Protein AF-A0A537ERN0-F1 (afdb_monomer_lite)

Radius of gyration: 15.93 Å; chains: 1; bounding box: 35×11×55 Å

pLDDT: mean 80.51, std 13.5, range [43.38, 94.19]

Secondary structure (DSSP, 8-state):
-HHHHHHHHHHHHHHHHHHHHHHIIIIITTTT--HHHHHHHHHHHHHHHHHHHHHHHHHHHHHTT---

Structure (mmCIF, N/CA/C/O backbone):
data_AF-A0A537ERN0-F1
#
_entry.id   AF-A0A537ERN0-F1
#
loop_
_atom_site.group_PDB
_atom_site.id
_atom_site.type_symbol
_atom_site.label_atom_id
_atom_site.label_alt_id
_atom_site.label_comp_id
_atom_site.label_asym_id
_atom_site.label_entity_id
_atom_site.label_seq_id
_atom_site.pdbx_PDB_ins_code
_atom_site.Cartn_x
_atom_site.Cartn_y
_atom_site.Cartn_z
_atom_site.occupancy
_atom_site.B_iso_or_equiv
_atom_site.auth_seq_id
_atom_site.auth_comp_id
_atom_site.auth_asym_id
_atom_site.auth_atom_id
_atom_site.pdbx_PDB_model_num
ATOM 1 N N . MET A 1 1 ? -20.833 4.703 13.397 1.00 51.91 1 MET A N 1
ATOM 2 C CA . MET A 1 1 ? -20.094 5.485 12.371 1.00 51.91 1 MET A CA 1
ATOM 3 C C . MET A 1 1 ? -18.589 5.199 12.398 1.00 51.91 1 MET A C 1
ATOM 5 O O . MET A 1 1 ? -18.003 5.099 11.329 1.00 51.91 1 MET A O 1
ATOM 9 N N . HIS A 1 2 ? -17.978 4.995 13.577 1.00 70.62 2 HIS A N 1
ATOM 10 C CA . HIS A 1 2 ? -16.550 4.659 13.708 1.00 70.62 2 HIS A CA 1
ATOM 11 C C . HIS A 1 2 ? -16.139 3.334 13.039 1.00 70.62 2 HIS A C 1
ATOM 13 O O . HIS A 1 2 ? -15.109 3.310 12.375 1.00 70.62 2 HIS A O 1
ATOM 19 N N . ASP A 1 3 ? -16.944 2.269 13.131 1.00 80.81 3 ASP A N 1
ATOM 20 C CA . ASP A 1 3 ? -16.540 0.942 12.626 1.00 80.81 3 ASP A CA 1
ATOM 21 C C . ASP A 1 3 ? -16.493 0.851 11.097 1.00 80.81 3 ASP A C 1
ATOM 23 O O . ASP A 1 3 ? -15.591 0.237 10.535 1.00 80.81 3 ASP A O 1
ATOM 27 N N . ILE A 1 4 ? -17.422 1.519 10.406 1.00 87.25 4 ILE A N 1
ATOM 28 C CA . ILE A 1 4 ? -17.457 1.554 8.935 1.00 87.25 4 ILE A CA 1
ATOM 29 C C . ILE A 1 4 ? -16.269 2.354 8.399 1.00 87.25 4 ILE A C 1
ATOM 31 O O . ILE A 1 4 ? -15.568 1.891 7.503 1.00 87.25 4 ILE A O 1
ATOM 35 N N . LEU A 1 5 ? -15.996 3.529 8.979 1.00 86.75 5 LEU A N 1
ATOM 36 C CA . LEU A 1 5 ? -14.829 4.334 8.614 1.00 86.75 5 LEU A CA 1
ATOM 37 C C . LEU A 1 5 ? -13.530 3.551 8.844 1.00 86.75 5 LEU A C 1
ATOM 39 O O . LEU A 1 5 ? -12.613 3.593 8.027 1.00 86.75 5 LEU A O 1
ATOM 43 N N . ARG A 1 6 ? -13.473 2.791 9.939 1.00 83.81 6 ARG A N 1
ATOM 44 C CA . ARG A 1 6 ? -12.350 1.919 10.263 1.00 83.81 6 ARG A CA 1
ATOM 45 C C . ARG A 1 6 ? -12.173 0.806 9.231 1.00 83.81 6 ARG A C 1
ATOM 47 O O . ARG A 1 6 ? -11.063 0.620 8.742 1.00 83.81 6 ARG A O 1
ATOM 54 N N . ALA A 1 7 ? -13.251 0.112 8.869 1.00 87.00 7 ALA A N 1
ATOM 55 C CA . ALA A 1 7 ? -13.232 -0.923 7.840 1.00 87.00 7 ALA A CA 1
ATOM 56 C C . ALA A 1 7 ? -12.746 -0.364 6.495 1.00 87.00 7 ALA A C 1
ATOM 58 O O . ALA A 1 7 ? -11.872 -0.954 5.864 1.00 87.00 7 ALA A O 1
ATOM 59 N N . ILE A 1 8 ? -13.225 0.822 6.107 1.00 92.56 8 ILE A N 1
ATOM 60 C CA . ILE A 1 8 ? -12.763 1.529 4.906 1.00 92.56 8 ILE A CA 1
ATOM 61 C C . ILE A 1 8 ? -11.259 1.820 4.991 1.00 92.56 8 ILE A C 1
ATOM 63 O O . ILE A 1 8 ? -10.533 1.548 4.039 1.00 92.56 8 ILE A O 1
ATOM 67 N N . MET A 1 9 ? -10.759 2.311 6.129 1.00 90.06 9 MET A N 1
ATOM 68 C CA . MET A 1 9 ? -9.326 2.583 6.285 1.00 90.06 9 MET A CA 1
ATOM 69 C C . MET A 1 9 ? -8.458 1.321 6.241 1.00 90.06 9 MET A C 1
ATOM 71 O O . MET A 1 9 ? -7.357 1.374 5.698 1.00 90.06 9 MET A O 1
ATOM 75 N N . VAL A 1 10 ? -8.937 0.184 6.756 1.00 89.75 1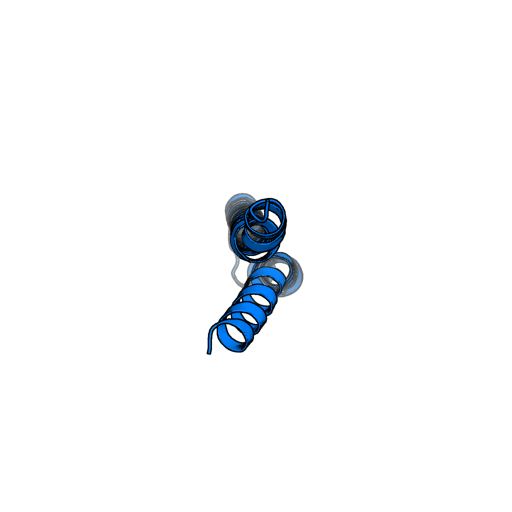0 VAL A N 1
ATOM 76 C CA . VAL A 1 10 ? -8.231 -1.105 6.627 1.00 89.75 10 VAL A CA 1
ATOM 77 C C . VAL A 1 10 ? -8.142 -1.530 5.161 1.00 89.75 10 VAL A C 1
ATOM 79 O O . VAL A 1 10 ? -7.077 -1.951 4.713 1.00 89.75 10 VAL A O 1
ATOM 82 N N . VAL A 1 11 ? -9.228 -1.374 4.398 1.00 93.25 11 VAL A N 1
ATOM 83 C CA . VAL A 1 11 ? -9.231 -1.669 2.958 1.00 93.25 11 VAL A CA 1
ATOM 84 C C . VAL A 1 11 ? -8.257 -0.752 2.218 1.00 93.25 11 VAL A C 1
ATOM 86 O O . VAL A 1 11 ? -7.428 -1.244 1.459 1.00 93.25 11 VAL A O 1
ATOM 89 N N . ILE A 1 12 ? -8.288 0.558 2.482 1.00 92.62 12 ILE A N 1
ATOM 90 C CA . ILE A 1 12 ? -7.358 1.529 1.880 1.00 92.62 12 ILE A CA 1
ATOM 91 C C . ILE A 1 12 ? -5.903 1.177 2.213 1.00 92.62 12 ILE A C 1
ATOM 93 O O . ILE A 1 12 ? -5.048 1.208 1.329 1.00 92.62 12 ILE A O 1
ATOM 97 N N . ALA A 1 13 ? -5.620 0.802 3.462 1.00 91.06 13 ALA A N 1
ATOM 98 C CA . ALA A 1 13 ? -4.291 0.370 3.879 1.00 91.06 13 ALA A CA 1
ATOM 99 C C . ALA A 1 13 ? -3.826 -0.873 3.106 1.00 91.06 13 ALA A C 1
ATOM 101 O O . ALA A 1 13 ? -2.702 -0.896 2.609 1.00 91.06 13 ALA A O 1
ATOM 102 N N . GLY A 1 14 ? -4.696 -1.875 2.945 1.00 91.38 14 GLY A N 1
ATOM 103 C CA . GLY A 1 14 ? -4.398 -3.067 2.148 1.00 91.38 14 GLY A CA 1
ATOM 104 C C . GLY A 1 14 ? -4.153 -2.748 0.670 1.00 91.38 14 GLY A C 1
ATOM 105 O O . GLY A 1 14 ? -3.204 -3.256 0.073 1.00 91.38 14 GLY A O 1
ATOM 106 N N . VAL A 1 15 ? -4.950 -1.848 0.088 1.00 93.31 15 VAL A N 1
ATOM 107 C CA . VAL A 1 15 ? -4.761 -1.385 -1.294 1.00 93.31 15 VAL A CA 1
ATOM 108 C C . VAL A 1 15 ? -3.410 -0.686 -1.452 1.00 93.31 15 VAL A C 1
ATOM 110 O O . VAL A 1 15 ? -2.673 -1.009 -2.379 1.00 93.31 15 VAL A O 1
ATOM 113 N N . LEU A 1 16 ? -3.037 0.204 -0.529 1.00 92.12 16 LEU A N 1
ATOM 114 C CA . LEU A 1 16 ? -1.739 0.891 -0.542 1.00 92.12 16 LEU A CA 1
ATOM 115 C C . LEU A 1 16 ? -0.543 -0.062 -0.438 1.00 92.12 16 LEU A C 1
ATOM 117 O O . LEU A 1 16 ? 0.526 0.255 -0.953 1.00 92.12 16 LEU A O 1
ATOM 121 N N . MET A 1 17 ? -0.711 -1.222 0.198 1.00 91.06 17 MET A N 1
ATOM 122 C CA . MET A 1 17 ? 0.349 -2.225 0.289 1.00 91.06 17 MET A CA 1
ATOM 123 C C . MET A 1 17 ? 0.562 -2.991 -1.020 1.00 91.06 17 MET A C 1
ATOM 125 O O . MET A 1 17 ? 1.697 -3.306 -1.363 1.00 91.06 17 MET A O 1
ATOM 129 N N . ILE A 1 18 ? -0.510 -3.321 -1.741 1.00 88.75 18 ILE A N 1
ATOM 130 C CA . ILE A 1 18 ? -0.452 -4.303 -2.837 1.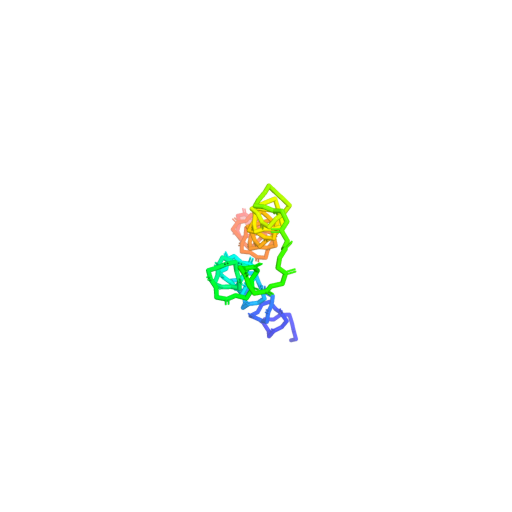00 88.75 18 ILE A CA 1
ATOM 131 C C . ILE A 1 18 ? -0.499 -3.628 -4.211 1.00 88.75 18 ILE A C 1
ATOM 133 O O . ILE A 1 18 ? 0.236 -4.007 -5.124 1.00 88.75 18 ILE A O 1
ATOM 137 N N . LEU A 1 19 ? -1.345 -2.610 -4.366 1.00 88.56 19 LEU A N 1
ATOM 138 C CA . LEU A 1 19 ? -1.613 -1.976 -5.655 1.00 88.56 19 LEU A CA 1
ATOM 139 C C . LEU A 1 19 ? -0.365 -1.355 -6.310 1.00 88.56 19 LEU A C 1
ATOM 141 O O . LEU A 1 19 ? -0.169 -1.584 -7.502 1.00 88.56 19 LEU A O 1
ATOM 145 N N . PRO A 1 20 ? 0.516 -0.630 -5.592 1.00 85.56 20 PRO A N 1
ATOM 146 C CA . PRO A 1 20 ? 1.710 -0.038 -6.1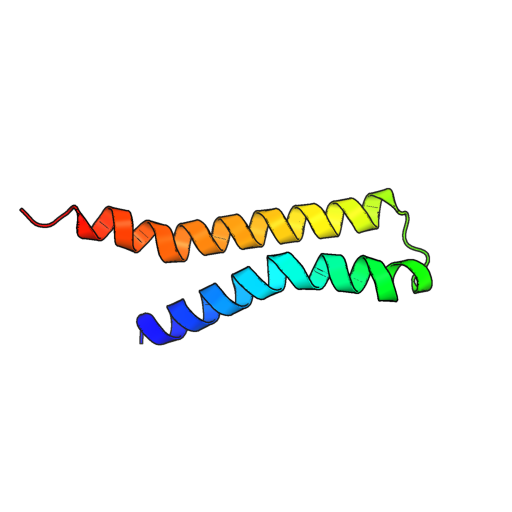96 1.00 85.56 20 PRO A CA 1
ATOM 147 C C . PRO A 1 20 ? 2.659 -1.083 -6.787 1.00 85.56 20 PRO A C 1
ATOM 149 O O . PRO A 1 20 ? 3.228 -0.856 -7.849 1.00 85.56 20 PRO A O 1
ATOM 152 N N . ALA A 1 21 ? 2.790 -2.247 -6.142 1.00 83.94 21 ALA A N 1
ATOM 153 C CA . ALA A 1 21 ? 3.623 -3.340 -6.638 1.00 83.94 21 ALA A CA 1
ATOM 154 C C . ALA A 1 21 ? 3.059 -3.936 -7.939 1.00 83.94 21 ALA A C 1
ATOM 156 O O . ALA A 1 21 ? 3.811 -4.220 -8.870 1.00 83.94 21 ALA A O 1
ATOM 157 N N . TYR A 1 22 ? 1.733 -4.062 -8.029 1.00 84.19 22 TYR A N 1
ATOM 158 C CA . TYR A 1 22 ? 1.058 -4.533 -9.239 1.00 84.19 22 TYR A CA 1
ATOM 159 C C . TYR A 1 22 ? 1.182 -3.522 -10.390 1.00 84.19 22 TYR A C 1
ATOM 161 O O . TYR A 1 22 ? 1.541 -3.877 -11.511 1.00 84.19 22 TYR A O 1
ATOM 169 N N . LEU A 1 23 ? 0.985 -2.233 -10.094 1.00 84.69 23 LEU A N 1
ATOM 170 C CA . LEU A 1 23 ? 1.188 -1.148 -11.059 1.00 84.69 23 LEU A CA 1
ATOM 171 C C . LEU A 1 23 ? 2.645 -1.058 -11.533 1.00 84.69 23 LEU A C 1
ATOM 173 O O . LEU A 1 23 ? 2.893 -0.729 -12.692 1.00 84.69 23 LEU A O 1
ATOM 177 N N . ASN A 1 24 ? 3.610 -1.385 -10.676 1.00 81.50 24 ASN A N 1
ATOM 178 C CA . ASN A 1 24 ? 5.019 -1.439 -11.053 1.00 81.50 24 ASN A CA 1
ATOM 179 C C . ASN A 1 24 ? 5.319 -2.573 -12.037 1.00 81.50 24 ASN A C 1
ATOM 181 O O . ASN A 1 24 ? 5.992 -2.364 -13.050 1.00 81.50 24 ASN A O 1
ATOM 185 N N . TYR A 1 25 ? 4.737 -3.745 -11.791 1.00 76.25 25 TYR A N 1
ATOM 186 C CA . TYR A 1 25 ? 4.847 -4.881 -12.696 1.00 76.25 25 TYR A CA 1
ATOM 187 C C . TYR A 1 25 ? 4.274 -4.572 -14.089 1.00 76.25 25 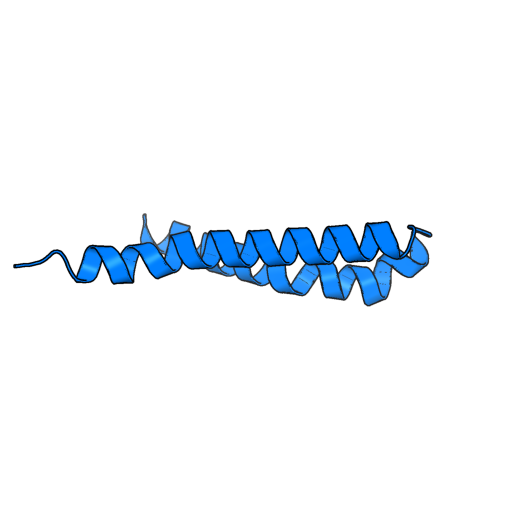TYR A C 1
ATOM 189 O O . TYR A 1 25 ? 4.918 -4.857 -15.095 1.00 76.25 25 TYR A O 1
ATOM 197 N N . GLU A 1 26 ? 3.093 -3.951 -14.160 1.00 79.25 26 GLU A N 1
ATOM 198 C CA . GLU A 1 26 ? 2.320 -3.900 -1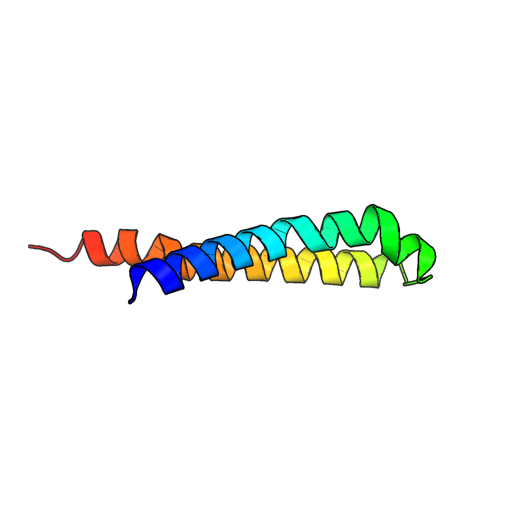5.407 1.00 79.25 26 GLU A CA 1
ATOM 199 C C . GLU A 1 26 ? 2.349 -2.541 -16.131 1.00 79.25 26 GLU A C 1
ATOM 201 O O . GLU A 1 26 ? 2.306 -2.480 -17.365 1.00 79.25 26 GLU A O 1
ATOM 206 N N . LEU A 1 27 ? 2.439 -1.439 -15.379 1.00 70.31 27 LEU A N 1
ATOM 207 C CA . LEU A 1 27 ? 2.225 -0.079 -15.880 1.00 70.31 27 LEU A CA 1
ATOM 208 C C . LEU A 1 27 ? 3.503 0.764 -15.902 1.00 70.31 27 LEU A C 1
ATOM 210 O O . LEU A 1 27 ? 3.740 1.481 -16.874 1.00 70.31 27 LEU A O 1
ATOM 214 N N . PHE A 1 28 ? 4.351 0.681 -14.874 1.00 68.12 28 PHE A N 1
ATOM 215 C CA . PHE A 1 28 ? 5.548 1.528 -14.805 1.00 68.12 28 PHE A CA 1
ATOM 216 C C . PHE A 1 28 ? 6.613 1.162 -15.845 1.00 68.12 28 PHE A C 1
ATOM 218 O O . PHE A 1 28 ? 7.281 2.061 -16.355 1.00 68.12 28 PHE A O 1
ATOM 225 N N . HIS A 1 29 ? 6.654 -0.100 -16.288 1.00 65.25 29 HIS A N 1
ATOM 226 C CA . HIS A 1 29 ? 7.419 -0.509 -17.472 1.00 65.25 29 HIS A CA 1
ATOM 227 C C . HIS A 1 29 ? 6.942 0.179 -18.762 1.00 65.25 29 HIS A C 1
ATOM 229 O O . HIS A 1 29 ? 7.745 0.454 -19.647 1.00 65.25 29 HIS A O 1
ATOM 235 N N . ARG A 1 30 ? 5.641 0.487 -18.879 1.00 70.06 30 ARG A N 1
ATOM 236 C CA . ARG A 1 30 ? 5.070 1.176 -20.052 1.00 70.06 30 ARG A CA 1
ATOM 237 C C . ARG A 1 30 ? 5.220 2.693 -19.980 1.00 70.06 30 ARG A C 1
ATOM 239 O O . ARG A 1 30 ? 5.286 3.348 -21.013 1.00 70.06 30 ARG A O 1
ATOM 246 N N . LEU A 1 31 ? 5.268 3.240 -18.767 1.00 74.50 31 LEU A N 1
ATOM 247 C CA . LEU A 1 31 ? 5.418 4.674 -18.500 1.00 74.50 31 LEU A CA 1
ATOM 248 C C . LEU A 1 31 ? 6.877 5.153 -18.560 1.00 74.50 31 LEU A C 1
ATOM 250 O O . LEU A 1 31 ? 7.120 6.344 -18.385 1.00 74.50 31 LEU A O 1
ATOM 254 N N . ASN A 1 32 ? 7.831 4.250 -18.828 1.00 71.06 32 ASN A N 1
ATOM 255 C CA . ASN A 1 32 ? 9.262 4.549 -18.944 1.00 71.06 32 ASN A CA 1
ATOM 256 C C . ASN A 1 32 ? 9.827 5.279 -17.707 1.00 71.06 32 ASN A C 1
ATOM 258 O O . ASN A 1 32 ? 10.747 6.091 -17.806 1.00 71.06 32 ASN A O 1
ATOM 262 N N . LEU A 1 33 ? 9.238 5.018 -16.535 1.00 74.81 33 LEU A N 1
ATOM 263 C CA . LEU A 1 33 ? 9.738 5.557 -15.278 1.00 74.81 33 LEU A CA 1
ATOM 264 C C . LEU A 1 33 ? 11.044 4.862 -14.907 1.00 74.81 33 LEU A C 1
ATOM 266 O O . LEU A 1 33 ? 11.189 3.653 -15.089 1.00 74.81 33 LEU A O 1
ATOM 270 N N . ASP A 1 34 ? 11.967 5.626 -14.327 1.00 83.81 34 ASP A N 1
ATOM 271 C CA . ASP A 1 34 ? 13.186 5.064 -13.758 1.00 83.81 34 ASP A CA 1
ATOM 272 C C . ASP A 1 34 ? 12.827 3.992 -12.717 1.00 83.81 34 ASP A C 1
ATOM 274 O O . ASP A 1 34 ? 11.986 4.210 -11.833 1.00 83.81 34 ASP A O 1
ATOM 278 N N . ILE A 1 35 ? 13.476 2.831 -12.823 1.00 81.31 35 ILE A N 1
ATOM 279 C CA . ILE A 1 35 ? 13.266 1.675 -11.945 1.00 81.31 35 ILE A CA 1
ATOM 280 C C . ILE A 1 35 ? 13.383 2.072 -10.466 1.00 81.31 35 ILE A C 1
ATOM 282 O O . ILE A 1 35 ? 12.598 1.626 -9.630 1.00 81.31 35 ILE A O 1
ATOM 286 N N . THR A 1 36 ? 14.308 2.977 -10.146 1.00 86.19 36 THR A N 1
ATOM 287 C CA . THR A 1 36 ? 14.572 3.468 -8.793 1.00 86.19 36 THR A CA 1
ATOM 288 C C . THR A 1 36 ? 13.389 4.268 -8.268 1.00 86.19 36 THR A C 1
ATOM 290 O O . THR A 1 36 ? 12.966 4.082 -7.125 1.00 86.19 36 THR A O 1
ATOM 293 N N . VAL A 1 37 ? 12.813 5.132 -9.107 1.00 85.38 37 VAL A N 1
ATOM 294 C CA . VAL A 1 37 ? 11.650 5.962 -8.760 1.00 85.38 37 VAL A CA 1
ATOM 295 C C . VAL A 1 37 ? 10.420 5.080 -8.564 1.00 85.38 37 VAL A C 1
ATOM 297 O O . VAL A 1 37 ? 9.726 5.195 -7.556 1.00 85.38 37 VAL A O 1
ATOM 300 N N . SER A 1 38 ? 10.198 4.145 -9.484 1.00 85.12 38 SER A N 1
ATOM 301 C CA . SER A 1 38 ? 9.091 3.190 -9.449 1.00 85.12 38 SER A CA 1
ATOM 302 C C . SER A 1 38 ? 9.101 2.312 -8.183 1.00 85.12 38 SER A C 1
ATOM 304 O O . SER A 1 38 ? 8.093 2.164 -7.476 1.00 85.12 38 SER A O 1
ATOM 306 N N . MET A 1 39 ? 10.277 1.783 -7.836 1.00 86.88 39 MET A N 1
ATOM 307 C CA . MET A 1 39 ? 10.486 1.001 -6.617 1.00 86.88 39 MET A CA 1
ATOM 308 C C . MET A 1 39 ? 10.342 1.852 -5.355 1.00 86.88 39 MET A C 1
ATOM 310 O O . MET A 1 39 ? 9.730 1.399 -4.388 1.00 86.88 39 MET A O 1
ATOM 314 N N . SER A 1 40 ? 10.835 3.095 -5.368 1.00 90.81 40 SER A N 1
ATOM 315 C CA . SER A 1 40 ? 10.691 4.020 -4.238 1.00 90.81 40 SER A CA 1
ATOM 316 C C . SER A 1 40 ? 9.223 4.332 -3.957 1.00 90.81 40 SER A C 1
ATOM 318 O O . SER A 1 40 ? 8.789 4.205 -2.816 1.00 90.81 40 SER A O 1
ATOM 320 N N . ILE A 1 41 ? 8.432 4.640 -4.993 1.00 88.25 41 ILE A N 1
ATOM 321 C CA . ILE A 1 41 ? 6.981 4.862 -4.867 1.00 88.25 41 ILE A CA 1
ATOM 322 C C . ILE A 1 41 ? 6.307 3.628 -4.264 1.00 88.25 41 ILE A C 1
ATOM 324 O O . ILE A 1 41 ? 5.551 3.746 -3.301 1.00 88.25 41 ILE A O 1
ATOM 328 N N . SER A 1 42 ? 6.628 2.441 -4.784 1.00 90.56 42 SER A N 1
ATOM 329 C CA . SER A 1 42 ? 6.056 1.184 -4.294 1.00 90.56 42 SER A CA 1
ATOM 330 C C . SER A 1 42 ? 6.356 0.961 -2.807 1.00 90.56 42 SER A C 1
ATOM 332 O O . SER A 1 42 ? 5.457 0.643 -2.027 1.00 90.56 42 SER A O 1
ATOM 334 N N . LEU A 1 43 ? 7.608 1.186 -2.396 1.00 91.56 43 LEU A N 1
ATOM 335 C CA . LEU A 1 43 ? 8.058 1.004 -1.018 1.00 91.56 43 LEU A CA 1
ATOM 336 C C . LEU A 1 43 ? 7.435 2.036 -0.066 1.00 91.56 43 LEU A C 1
ATOM 338 O O . LEU A 1 43 ? 6.998 1.687 1.031 1.00 91.56 43 LEU A O 1
ATOM 342 N N . THR A 1 44 ? 7.362 3.302 -0.482 1.00 93.00 44 THR A N 1
ATOM 343 C CA . THR A 1 44 ? 6.756 4.374 0.317 1.00 93.00 44 THR A CA 1
ATOM 344 C C . THR A 1 44 ? 5.260 4.141 0.510 1.00 93.00 44 THR A C 1
ATOM 346 O O . THR A 1 44 ? 4.766 4.252 1.633 1.00 93.00 44 THR A O 1
ATOM 349 N N . SER A 1 45 ? 4.533 3.764 -0.545 1.00 92.81 45 SER A N 1
ATOM 350 C CA . SER A 1 45 ? 3.110 3.430 -0.443 1.00 92.81 45 SER A CA 1
ATOM 351 C C . SER A 1 45 ? 2.867 2.222 0.464 1.00 92.81 45 SER A C 1
ATOM 353 O O . SER A 1 45 ? 1.960 2.264 1.296 1.00 92.81 45 SER A O 1
ATOM 355 N N . PHE A 1 46 ? 3.720 1.197 0.389 1.00 92.88 46 PHE A N 1
ATOM 356 C CA . 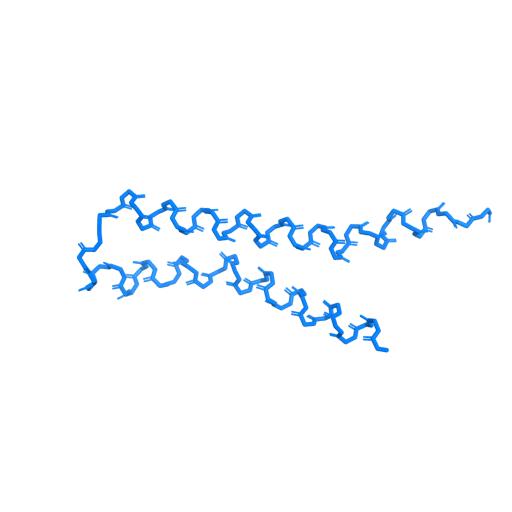PHE A 1 46 ? 3.654 0.048 1.290 1.00 92.88 46 PHE A CA 1
ATOM 357 C C . PHE A 1 46 ? 3.857 0.445 2.759 1.00 92.88 46 PHE A C 1
ATOM 359 O O . PHE A 1 46 ? 3.050 0.084 3.619 1.00 92.88 46 PHE A O 1
ATOM 366 N N . ALA A 1 47 ? 4.885 1.247 3.051 1.00 94.19 47 ALA A N 1
ATOM 367 C CA . ALA A 1 47 ? 5.154 1.740 4.400 1.00 94.19 47 ALA A CA 1
ATOM 368 C C . ALA A 1 47 ? 3.994 2.589 4.955 1.00 94.19 47 ALA A C 1
ATOM 370 O O . ALA A 1 47 ? 3.612 2.432 6.116 1.00 94.19 47 ALA A O 1
ATOM 371 N N . LEU A 1 48 ? 3.387 3.440 4.120 1.00 94.19 48 LEU A N 1
ATOM 372 C CA . LEU A 1 48 ? 2.193 4.212 4.481 1.00 94.19 48 LEU A CA 1
ATOM 373 C C . LEU A 1 48 ? 0.995 3.308 4.777 1.00 94.19 48 LEU A C 1
ATOM 375 O O . LEU A 1 48 ? 0.309 3.515 5.778 1.00 94.19 48 LEU A O 1
ATOM 379 N N . GLY A 1 49 ? 0.768 2.282 3.953 1.00 92.50 49 GLY A N 1
ATOM 380 C CA . GLY A 1 49 ? -0.262 1.277 4.200 1.00 92.50 49 GLY A CA 1
ATOM 381 C C . GLY A 1 49 ? -0.081 0.608 5.564 1.00 92.50 49 GLY A C 1
ATOM 382 O O . GLY A 1 49 ? -1.031 0.532 6.343 1.00 92.50 49 GLY A O 1
ATOM 383 N N . ILE A 1 50 ? 1.147 0.196 5.905 1.00 92.56 50 ILE A N 1
ATOM 384 C CA . ILE A 1 50 ? 1.461 -0.396 7.219 1.00 92.56 50 ILE A CA 1
ATOM 385 C C . ILE A 1 50 ? 1.182 0.589 8.347 1.00 92.56 50 ILE A C 1
ATOM 387 O O . ILE A 1 50 ? 0.549 0.217 9.336 1.00 92.56 50 ILE A O 1
ATOM 391 N N . LEU A 1 51 ? 1.618 1.839 8.209 1.00 93.25 51 LEU A N 1
ATOM 392 C CA . LEU A 1 51 ? 1.412 2.855 9.234 1.00 93.25 51 LEU A CA 1
ATOM 393 C C . LEU A 1 51 ? -0.082 3.074 9.510 1.00 93.25 51 LEU A C 1
ATOM 395 O O . LEU A 1 51 ? -0.503 3.050 10.667 1.00 93.25 51 LEU A O 1
ATOM 399 N N . ILE A 1 52 ? -0.893 3.222 8.457 1.00 90.75 52 ILE A N 1
ATOM 400 C CA . ILE A 1 52 ? -2.350 3.370 8.573 1.00 90.75 52 ILE A CA 1
ATOM 401 C C . ILE A 1 52 ? -2.948 2.124 9.228 1.00 90.75 52 ILE A C 1
ATOM 403 O O . ILE A 1 52 ? -3.718 2.243 10.179 1.00 90.75 52 ILE A O 1
ATOM 407 N N . PHE A 1 53 ? -2.557 0.928 8.786 1.00 89.62 53 PHE A N 1
ATOM 408 C CA . PHE A 1 53 ? -3.047 -0.321 9.362 1.00 89.62 53 PHE A CA 1
ATOM 409 C C . PHE A 1 53 ? -2.741 -0.422 10.862 1.00 89.62 53 PHE A C 1
ATOM 411 O O . PHE A 1 53 ? -3.630 -0.740 11.650 1.00 89.62 53 PHE A O 1
ATOM 418 N N . ILE A 1 54 ? -1.519 -0.091 11.288 1.00 89.00 54 ILE A N 1
ATOM 419 C CA . ILE A 1 54 ? -1.128 -0.098 12.704 1.00 89.00 54 ILE A CA 1
ATOM 420 C C . ILE A 1 54 ? -1.910 0.951 13.497 1.00 89.00 54 ILE A C 1
ATOM 422 O O . ILE A 1 54 ? -2.373 0.648 14.592 1.00 89.00 54 ILE A O 1
ATOM 426 N N . LEU A 1 55 ? -2.107 2.163 12.980 1.00 87.50 55 LEU A N 1
ATOM 427 C CA . LEU A 1 55 ? -2.889 3.189 13.682 1.00 87.50 55 LEU A CA 1
ATOM 428 C C . LEU A 1 55 ? -4.353 2.771 13.858 1.00 87.50 55 LEU A C 1
ATOM 430 O O . LEU A 1 55 ? -4.959 3.025 14.897 1.00 87.50 55 LEU A O 1
ATOM 434 N N . VAL A 1 56 ? -4.908 2.097 12.856 1.00 86.75 56 VAL A N 1
ATOM 435 C CA . VAL A 1 56 ? -6.312 1.684 12.810 1.00 86.75 56 VAL A CA 1
ATOM 436 C C . VAL A 1 56 ? -6.576 0.420 13.632 1.00 86.75 56 VAL A C 1
ATOM 438 O O . VAL A 1 56 ? -7.576 0.330 14.351 1.00 86.75 56 VAL A O 1
ATOM 441 N N . VAL A 1 57 ? -5.688 -0.568 13.546 1.00 81.81 57 VAL A N 1
ATOM 442 C CA . VAL A 1 57 ? -5.816 -1.859 14.237 1.00 81.81 57 VAL A CA 1
ATOM 443 C C . VAL A 1 57 ? -5.170 -1.818 15.619 1.00 81.81 57 VAL A C 1
ATOM 445 O O . VAL A 1 57 ? -5.743 -2.298 16.596 1.00 81.81 57 VAL A O 1
ATOM 448 N N . GLY A 1 58 ? -3.999 -1.198 15.726 1.00 71.75 58 GLY A N 1
ATOM 449 C CA . GLY A 1 58 ? -3.227 -1.083 16.959 1.00 71.75 58 GLY A CA 1
ATOM 450 C C . GLY A 1 58 ? -3.888 -0.210 18.022 1.00 71.75 58 GLY A C 1
ATOM 451 O O . GLY A 1 58 ? -3.788 -0.557 19.199 1.00 71.75 58 GLY A O 1
ATOM 452 N N . LYS A 1 59 ? -4.632 0.848 17.647 1.00 65.88 59 LYS A N 1
ATOM 453 C CA . LYS A 1 59 ? -5.388 1.658 18.624 1.00 65.88 59 LYS A CA 1
ATOM 454 C C . LYS A 1 59 ? -6.317 0.809 19.487 1.00 65.88 59 LYS A C 1
ATOM 456 O O . LYS A 1 59 ? -6.299 0.956 20.703 1.00 65.88 59 LYS A O 1
ATOM 461 N N . GLU A 1 60 ? -7.053 -0.129 18.897 1.00 60.88 60 GLU A N 1
ATOM 462 C CA . GLU A 1 60 ? -7.975 -0.976 19.663 1.00 60.88 60 GLU A CA 1
ATOM 463 C C . GLU A 1 60 ? -7.265 -1.950 20.603 1.00 60.88 60 GLU A C 1
ATOM 465 O O . GLU A 1 60 ? -7.732 -2.174 21.718 1.00 60.88 60 GLU A O 1
ATOM 470 N N . LYS A 1 61 ? -6.108 -2.501 20.209 1.00 58.03 61 LYS A N 1
ATOM 471 C CA . LYS A 1 61 ? -5.315 -3.361 21.104 1.00 58.03 61 LYS A CA 1
ATOM 472 C C . LYS A 1 61 ? -4.744 -2.598 22.303 1.00 58.03 61 LYS A C 1
ATOM 474 O O . LYS A 1 61 ? -4.529 -3.201 23.353 1.00 58.03 61 LYS A O 1
ATOM 479 N N . ILE A 1 62 ? -4.483 -1.299 22.148 1.00 56.56 62 ILE A N 1
ATOM 480 C CA . ILE A 1 62 ? -3.938 -0.439 23.206 1.00 56.56 62 ILE A CA 1
ATOM 481 C C . ILE A 1 62 ? -5.063 0.097 24.104 1.00 56.56 62 ILE A C 1
ATOM 483 O O . ILE A 1 62 ? -4.940 0.065 25.327 1.00 56.56 62 ILE A O 1
ATOM 487 N N . GLU A 1 63 ? -6.178 0.543 23.523 1.00 56.62 63 GLU A N 1
ATOM 488 C CA . GLU A 1 63 ? -7.339 1.051 24.266 1.00 56.62 63 GLU A CA 1
ATOM 489 C C . GLU A 1 63 ? -8.111 -0.076 24.976 1.00 56.62 63 GLU A C 1
ATOM 491 O O . GLU A 1 63 ? -8.598 0.127 26.085 1.00 56.62 63 GLU A O 1
ATOM 496 N N . GLY A 1 64 ? -8.127 -1.298 24.429 1.00 52.59 64 GLY A N 1
ATOM 497 C CA . GLY A 1 64 ? -8.754 -2.471 25.051 1.00 52.59 64 GLY A CA 1
ATOM 498 C C . GLY A 1 64 ? -8.080 -2.972 26.338 1.00 52.59 64 GLY A C 1
ATOM 499 O O . GLY A 1 64 ? -8.713 -3.693 27.104 1.00 52.59 64 GLY A O 1
ATOM 500 N N . ARG A 1 65 ? -6.830 -2.569 26.623 1.00 52.81 65 ARG A N 1
ATOM 501 C CA . ARG A 1 65 ? -6.174 -2.815 27.926 1.00 52.81 65 ARG A CA 1
ATOM 502 C C . ARG A 1 65 ? -6.453 -1.730 28.970 1.00 52.81 65 ARG A C 1
ATOM 504 O O . ARG A 1 65 ? -6.050 -1.887 30.116 1.00 52.81 65 ARG A O 1
ATOM 511 N N . LYS A 1 66 ? -7.121 -0.634 28.600 1.00 48.34 66 LYS A N 1
ATOM 512 C CA . LYS A 1 66 ? -7.566 0.412 29.531 1.00 48.34 66 LYS A CA 1
ATOM 513 C C . LYS A 1 66 ? -9.012 0.161 29.964 1.00 48.34 66 LYS A C 1
ATOM 515 O O . LYS A 1 66 ? -9.881 1.008 29.783 1.00 48.34 66 LYS A O 1
ATOM 520 N N . LYS A 1 67 ? -9.288 -0.999 30.543 1.00 43.38 67 LYS A N 1
ATOM 521 C CA . LYS A 1 67 ? -10.399 -1.134 31.489 1.00 43.38 67 LYS A CA 1
ATOM 522 C C . LYS A 1 67 ? -9.821 -1.731 32.774 1.00 43.38 67 LYS A C 1
ATOM 524 O O . LYS A 1 67 ? -9.033 -2.667 32.641 1.00 43.38 67 LYS A O 1
ATOM 529 N N . PRO A 1 68 ? -10.103 -1.126 33.944 1.00 54.97 68 PRO A N 1
ATOM 530 C CA . PRO A 1 68 ? -9.643 -1.646 35.229 1.00 54.97 68 PRO A CA 1
ATOM 531 C C . PRO A 1 68 ? -10.150 -3.070 35.468 1.00 54.97 68 PRO A C 1
ATOM 533 O O . PRO A 1 68 ? -11.232 -3.407 34.929 1.00 54.97 68 PRO A O 1
#

Foldseek 3Di:
DLVVVLVVLLVQLVCLQPVLVVCLVPPCVVVVDDNVVSVVSNVVSNVVSVVSNCVSVVVCVVVVVPDD

Sequence (68 aa):
MHDILRAIMVVIAGVLMILPAYLNYELFHRLNLDITVSMSISLTSFALGILIFILVVGKEKIEGRKKP